Protein AF-A0A497B916-F1 (afdb_monomer)

Secondary structure (DSSP, 8-state):
-PPP--PPSS--PPP---THIIIIIHHH---HHHHHHHHHHHHHHHH--SS-----HHHHHH-HHHHHHH-SSHHHHHHHHHHHHHHTTSS--

Structure (mmCIF, N/CA/C/O backbone):
data_AF-A0A497B916-F1
#
_entry.id   AF-A0A497B916-F1
#
loop_
_atom_site.group_PDB
_atom_site.id
_atom_site.type_symbol
_atom_site.label_atom_id
_atom_site.label_alt_id
_atom_site.label_comp_id
_atom_site.label_asym_id
_atom_site.label_entity_id
_atom_site.label_seq_id
_atom_site.pdbx_PDB_ins_code
_atom_site.Cartn_x
_atom_site.Cartn_y
_atom_site.Cartn_z
_atom_site.occupancy
_atom_site.B_iso_or_equiv
_atom_site.auth_seq_id
_atom_site.auth_comp_id
_atom_site.auth_asym_id
_atom_site.auth_atom_id
_atom_site.pdbx_PDB_model_num
ATOM 1 N N . MET A 1 1 ? 14.671 4.096 -17.357 1.00 64.75 1 MET A N 1
ATOM 2 C CA . MET A 1 1 ? 14.427 4.775 -16.068 1.00 64.75 1 MET A CA 1
ATOM 3 C C . MET A 1 1 ? 13.431 5.892 -16.328 1.00 64.75 1 MET A C 1
ATOM 5 O O . MET A 1 1 ? 13.704 6.704 -17.199 1.00 64.75 1 MET A O 1
ATOM 9 N N . GLN A 1 2 ? 12.260 5.874 -15.688 1.00 80.81 2 GLN A N 1
ATOM 10 C CA . GLN A 1 2 ? 11.318 6.997 -15.754 1.00 80.81 2 GLN A CA 1
ATOM 11 C C . GLN A 1 2 ? 11.732 8.007 -14.686 1.00 80.81 2 GLN A C 1
ATOM 13 O O . GLN A 1 2 ? 11.900 7.631 -13.528 1.00 80.81 2 GLN A O 1
ATOM 18 N N . ILE A 1 3 ? 11.967 9.255 -15.082 1.00 90.50 3 ILE A N 1
ATOM 19 C CA . ILE A 1 3 ? 12.366 10.315 -14.154 1.00 90.50 3 ILE A CA 1
ATOM 20 C C . ILE A 1 3 ? 11.086 10.930 -13.592 1.00 90.50 3 ILE A C 1
ATOM 22 O O . ILE A 1 3 ? 10.246 11.411 -14.349 1.00 90.50 3 ILE A O 1
ATOM 26 N N . PHE A 1 4 ? 10.931 10.911 -12.270 1.00 92.38 4 PHE A N 1
ATOM 27 C CA . PHE A 1 4 ? 9.841 11.622 -11.612 1.00 92.38 4 PHE A CA 1
ATOM 28 C C . PHE A 1 4 ? 10.096 13.131 -11.706 1.00 92.38 4 PHE A C 1
ATOM 30 O O . PHE A 1 4 ? 11.077 13.630 -11.161 1.00 92.38 4 PHE A O 1
ATOM 37 N N . SER A 1 5 ? 9.221 13.857 -12.404 1.00 92.38 5 SER A N 1
ATOM 38 C CA . SER A 1 5 ? 9.365 15.295 -12.677 1.00 92.38 5 SER A CA 1
ATOM 39 C C . SER A 1 5 ? 8.947 16.204 -11.513 1.00 92.38 5 SER A C 1
ATOM 41 O O . SER A 1 5 ? 8.885 17.419 -11.681 1.00 92.38 5 SER A O 1
ATOM 43 N N . GLY A 1 6 ? 8.638 15.632 -10.346 1.00 91.81 6 GLY A N 1
ATOM 44 C CA . GLY A 1 6 ? 8.076 16.355 -9.208 1.00 91.81 6 GLY A CA 1
ATOM 45 C C . GLY A 1 6 ? 6.547 16.419 -9.227 1.00 91.81 6 GLY A C 1
ATOM 46 O O . GLY A 1 6 ? 5.881 15.854 -10.097 1.00 91.81 6 GLY A O 1
ATOM 47 N N . PHE A 1 7 ? 5.990 17.100 -8.227 1.00 92.00 7 PHE A N 1
ATOM 48 C CA . PHE A 1 7 ? 4.548 17.298 -8.078 1.00 92.00 7 PHE A CA 1
ATOM 49 C C . PHE A 1 7 ? 4.094 18.571 -8.809 1.00 92.00 7 PHE A C 1
ATOM 51 O O . PHE A 1 7 ? 4.844 19.550 -8.836 1.00 92.00 7 PHE A O 1
ATOM 58 N N . PRO A 1 8 ? 2.882 18.589 -9.396 1.00 90.56 8 PRO A N 1
ATOM 59 C CA . PRO A 1 8 ? 2.365 19.784 -10.054 1.00 90.56 8 PRO A CA 1
ATOM 60 C C . PRO A 1 8 ? 2.169 20.930 -9.042 1.00 90.56 8 PRO A C 1
ATOM 62 O O . PRO A 1 8 ? 1.850 20.669 -7.878 1.00 90.56 8 PRO A O 1
ATOM 65 N N . PRO A 1 9 ? 2.343 22.199 -9.459 1.00 90.25 9 PRO A N 1
ATOM 66 C CA . PRO A 1 9 ? 2.102 23.345 -8.590 1.00 90.25 9 PRO A CA 1
ATOM 67 C C . PRO A 1 9 ? 0.608 23.490 -8.260 1.00 90.25 9 PRO A C 1
ATOM 69 O O . PRO A 1 9 ? -0.256 23.143 -9.065 1.00 90.25 9 PRO A O 1
ATOM 72 N N . GLY A 1 10 ? 0.303 24.066 -7.095 1.00 90.25 10 GLY A N 1
ATOM 73 C CA . GLY A 1 10 ? -1.070 24.309 -6.643 1.00 90.25 10 GLY A CA 1
ATOM 74 C C . GLY A 1 10 ? -1.623 23.209 -5.733 1.00 90.25 10 GLY A C 1
ATOM 75 O O . GLY A 1 10 ? -0.875 22.496 -5.067 1.00 90.25 10 GLY A O 1
ATOM 76 N N . GLN A 1 11 ? -2.952 23.115 -5.648 1.00 84.62 11 GLN A N 1
ATOM 77 C CA . GLN A 1 11 ? -3.614 22.171 -4.750 1.00 84.62 11 GLN A CA 1
ATOM 78 C C . GLN A 1 11 ? -3.663 20.771 -5.373 1.00 84.62 11 GLN A C 1
ATOM 80 O O . GLN A 1 11 ? -4.331 20.551 -6.381 1.00 84.62 11 GLN A O 1
ATOM 85 N N . VAL A 1 12 ? -2.982 19.817 -4.738 1.00 87.75 12 VAL A N 1
ATOM 86 C CA . VAL A 1 12 ? -3.016 18.391 -5.087 1.00 87.75 12 VAL A CA 1
ATOM 87 C C . VAL A 1 12 ? -3.850 17.609 -4.081 1.00 87.75 12 VAL A C 1
ATOM 89 O O . VAL A 1 12 ? -3.864 17.915 -2.889 1.00 87.75 12 VAL A O 1
ATOM 92 N N . SER A 1 13 ? -4.559 16.585 -4.555 1.00 86.44 13 SER A N 1
ATOM 93 C CA . SER A 1 13 ? -5.263 15.662 -3.667 1.00 86.44 13 SER A CA 1
ATOM 94 C C . SER A 1 13 ? -4.257 14.810 -2.898 1.00 86.44 13 SER A C 1
ATOM 96 O O . SER A 1 13 ? -3.497 14.051 -3.495 1.00 86.44 13 SER A O 1
ATOM 98 N N . SER A 1 14 ? -4.281 14.913 -1.572 1.00 86.81 14 SER A N 1
ATOM 99 C CA . SER A 1 14 ? -3.436 14.102 -0.697 1.00 86.81 14 SER A CA 1
ATOM 100 C C . SER A 1 14 ? -4.135 12.804 -0.308 1.00 86.81 14 SER A C 1
ATOM 102 O O . SER A 1 14 ? -5.315 12.801 0.049 1.00 86.81 14 SER A O 1
ATOM 104 N N . ALA A 1 15 ? -3.394 11.698 -0.324 1.00 88.00 15 ALA A N 1
ATOM 105 C CA . ALA A 1 15 ? -3.831 10.466 0.315 1.00 88.00 15 ALA A CA 1
ATOM 106 C C . ALA A 1 15 ? -3.646 10.602 1.834 1.00 88.00 15 ALA A C 1
ATOM 108 O O . ALA A 1 15 ? -2.548 10.906 2.297 1.00 88.00 15 ALA A O 1
ATOM 109 N N . SER A 1 16 ? -4.706 10.379 2.613 1.00 86.06 16 SER A N 1
ATOM 110 C CA . SER A 1 16 ? -4.580 10.254 4.066 1.00 86.06 16 SER A CA 1
ATOM 111 C C . SER A 1 16 ? -4.168 8.822 4.391 1.00 86.06 16 SER A C 1
ATOM 113 O O . SER A 1 16 ? -4.901 7.882 4.084 1.00 86.06 16 SER A O 1
ATOM 115 N N . ILE A 1 17 ? -2.974 8.662 4.959 1.00 90.44 17 ILE A N 1
ATOM 116 C CA . ILE A 1 17 ? -2.388 7.366 5.308 1.00 90.44 17 ILE A CA 1
ATOM 117 C C . ILE A 1 17 ? -2.133 7.363 6.822 1.00 90.44 17 ILE A C 1
ATOM 119 O O . ILE A 1 17 ? -1.520 8.311 7.315 1.00 90.44 17 ILE A O 1
ATOM 123 N N . PRO A 1 18 ? -2.598 6.343 7.568 1.00 90.69 18 PRO A N 1
ATOM 124 C CA . PRO A 1 18 ? -2.323 6.231 8.998 1.00 90.69 18 PRO A CA 1
ATOM 125 C C . PRO A 1 18 ? -0.824 6.102 9.297 1.00 90.69 18 PRO A C 1
ATOM 127 O O . PRO A 1 18 ? -0.110 5.400 8.587 1.00 90.69 18 PRO A O 1
ATOM 130 N N . GLU A 1 19 ? -0.364 6.709 10.390 1.00 95.25 19 GLU A N 1
ATOM 131 C CA . GLU A 1 19 ? 1.033 6.627 10.844 1.00 95.25 19 GLU A CA 1
ATOM 132 C C . GLU A 1 19 ? 1.562 5.185 11.020 1.00 95.25 19 GLU A C 1
ATOM 134 O O . GLU A 1 19 ? 2.670 4.928 10.540 1.00 95.25 19 GLU A O 1
ATOM 139 N N . PRO A 1 20 ? 0.780 4.210 11.547 1.00 95.38 20 PRO A N 1
ATOM 140 C CA . PRO A 1 20 ? 1.205 2.806 11.646 1.00 95.38 20 PRO A CA 1
ATOM 141 C C . PRO A 1 20 ? 1.649 2.169 10.328 1.00 95.38 20 PRO A C 1
ATOM 143 O O . PRO A 1 20 ? 2.430 1.218 10.320 1.00 95.38 20 PRO A O 1
ATOM 146 N N . VAL A 1 21 ? 1.200 2.703 9.187 1.00 95.31 21 VAL A N 1
ATOM 147 C CA . VAL A 1 21 ? 1.674 2.234 7.882 1.00 95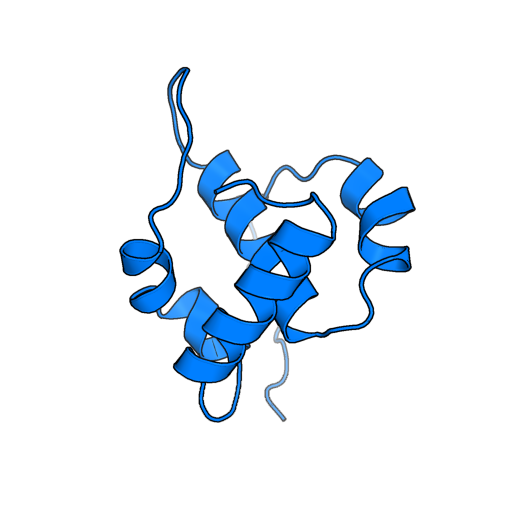.31 21 VAL A CA 1
ATOM 148 C C . VAL A 1 21 ? 3.183 2.426 7.760 1.00 95.31 21 VAL A C 1
ATOM 150 O O . VAL A 1 21 ? 3.865 1.553 7.241 1.00 95.31 21 VAL A O 1
ATOM 153 N N . PHE A 1 22 ? 3.722 3.531 8.266 1.00 95.88 22 PHE A N 1
ATOM 154 C CA . PHE A 1 22 ? 5.147 3.836 8.175 1.00 95.88 22 PHE A CA 1
ATOM 155 C C . PHE A 1 22 ? 5.957 3.249 9.331 1.00 95.88 22 PHE A C 1
ATOM 157 O O . PHE A 1 22 ? 7.103 2.861 9.120 1.00 95.88 22 PHE A O 1
ATOM 164 N N . THR A 1 23 ? 5.389 3.189 10.537 1.00 97.50 23 THR A N 1
ATOM 165 C CA . THR A 1 23 ? 6.115 2.753 11.740 1.00 97.50 23 THR A CA 1
ATOM 166 C C . THR A 1 23 ? 6.090 1.242 11.955 1.00 97.50 23 THR A C 1
ATOM 168 O O . THR A 1 23 ? 7.029 0.710 12.539 1.00 97.50 23 THR A O 1
ATOM 171 N N . GLU A 1 24 ? 5.055 0.546 11.478 1.00 96.31 24 GLU A N 1
ATOM 172 C CA . GLU A 1 24 ? 4.874 -0.895 11.697 1.00 96.31 24 GLU A CA 1
ATOM 173 C C . GLU A 1 24 ? 4.853 -1.667 10.377 1.00 96.31 24 GLU A C 1
ATOM 175 O O . GLU A 1 24 ? 5.614 -2.617 10.188 1.00 96.31 24 GLU A O 1
ATOM 180 N N . LEU A 1 25 ? 4.013 -1.237 9.433 1.00 96.69 25 LEU A N 1
ATOM 181 C CA . LEU A 1 25 ? 3.726 -2.035 8.247 1.00 96.69 25 LEU A CA 1
ATOM 182 C C . LEU A 1 25 ? 4.853 -2.000 7.206 1.00 96.69 25 LEU A C 1
ATOM 184 O O . LEU A 1 25 ? 5.288 -3.052 6.747 1.00 96.69 25 LEU A O 1
ATOM 188 N N . VAL A 1 26 ? 5.352 -0.815 6.845 1.00 97.31 26 VAL A N 1
ATOM 189 C CA . VAL A 1 26 ? 6.466 -0.659 5.893 1.00 97.31 26 VAL A CA 1
ATOM 190 C C . VAL A 1 26 ? 7.721 -1.420 6.348 1.00 97.31 26 VAL A C 1
ATOM 192 O O . VAL A 1 26 ? 8.286 -2.119 5.512 1.00 97.31 26 VAL A O 1
ATOM 195 N N . PRO A 1 27 ? 8.146 -1.371 7.628 1.00 97.62 27 PRO A N 1
ATOM 196 C CA . PRO A 1 27 ? 9.260 -2.188 8.114 1.00 97.62 27 PRO A CA 1
ATOM 197 C C . PRO A 1 27 ? 9.029 -3.701 8.022 1.00 97.62 27 PRO A C 1
ATOM 199 O O . PRO A 1 27 ? 9.991 -4.455 7.897 1.00 97.62 27 PRO A O 1
ATOM 202 N N . ALA A 1 28 ? 7.776 -4.152 8.112 1.00 97.56 28 ALA A N 1
ATOM 203 C CA . ALA A 1 28 ? 7.438 -5.570 8.047 1.00 97.56 28 ALA A CA 1
ATOM 204 C C . ALA A 1 28 ? 7.343 -6.102 6.607 1.00 97.56 28 ALA A C 1
ATOM 206 O O . ALA A 1 28 ? 7.571 -7.294 6.391 1.00 97.56 28 ALA A O 1
ATOM 207 N N . ILE A 1 29 ? 6.976 -5.258 5.637 1.00 98.19 29 ILE A N 1
ATOM 208 C CA . ILE A 1 29 ? 6.827 -5.649 4.230 1.00 98.19 29 ILE A CA 1
ATOM 209 C C . ILE A 1 29 ? 8.203 -5.795 3.566 1.00 98.19 29 ILE A C 1
ATOM 211 O O . ILE A 1 29 ? 8.969 -4.842 3.459 1.00 98.19 29 ILE A O 1
ATOM 215 N N . ASP A 1 30 ? 8.475 -6.987 3.042 1.00 96.75 30 ASP A N 1
ATOM 216 C CA . ASP A 1 30 ? 9.712 -7.367 2.351 1.00 96.75 30 ASP A CA 1
ATOM 217 C C . ASP A 1 30 ? 9.536 -7.541 0.828 1.00 96.75 30 ASP A C 1
ATOM 219 O O . ASP A 1 30 ? 10.512 -7.731 0.099 1.00 96.75 30 ASP A O 1
ATOM 223 N N . ASP A 1 31 ? 8.303 -7.430 0.324 1.00 97.19 31 ASP A N 1
ATOM 224 C CA . ASP A 1 31 ? 7.956 -7.562 -1.092 1.00 97.19 31 ASP A CA 1
ATOM 225 C C . ASP A 1 31 ? 7.469 -6.224 -1.684 1.00 97.19 31 ASP A C 1
ATOM 227 O O . ASP A 1 31 ? 6.551 -5.566 -1.189 1.00 97.19 31 ASP A O 1
ATOM 231 N N . LEU A 1 32 ? 8.080 -5.805 -2.796 1.00 97.25 32 LEU A N 1
ATOM 232 C CA . LEU A 1 32 ? 7.762 -4.522 -3.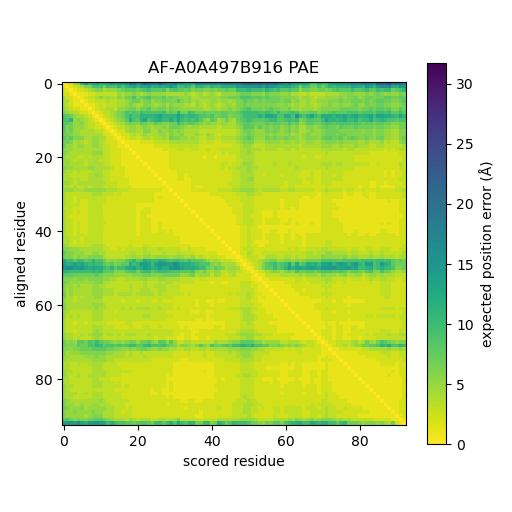429 1.00 97.25 32 LEU A CA 1
ATOM 233 C C . LEU A 1 32 ? 6.347 -4.483 -4.032 1.00 97.25 32 LEU A C 1
ATOM 235 O O . LEU A 1 32 ? 5.728 -3.417 -4.068 1.00 97.25 32 LEU A O 1
ATOM 239 N N . ALA A 1 33 ? 5.840 -5.607 -4.543 1.00 97.56 33 ALA A N 1
ATOM 240 C CA . ALA A 1 33 ? 4.492 -5.676 -5.097 1.00 97.56 33 ALA A CA 1
ATOM 241 C C . ALA A 1 33 ? 3.449 -5.592 -3.973 1.00 97.56 33 ALA A C 1
ATOM 243 O O . ALA A 1 33 ? 2.459 -4.874 -4.122 1.00 97.56 33 ALA A O 1
ATOM 244 N N . GLU A 1 34 ? 3.710 -6.237 -2.833 1.00 97.94 34 GLU A N 1
ATOM 245 C CA . GLU A 1 34 ? 2.911 -6.106 -1.610 1.00 97.94 34 GLU A CA 1
ATOM 246 C C . GLU A 1 34 ? 2.845 -4.651 -1.121 1.00 97.94 34 GLU A C 1
ATOM 248 O O . GLU A 1 34 ? 1.751 -4.140 -0.861 1.00 97.94 34 GLU A O 1
ATOM 253 N N . LEU A 1 35 ? 3.982 -3.949 -1.060 1.00 97.75 35 LEU A N 1
ATOM 254 C CA . LEU A 1 35 ? 4.015 -2.547 -0.631 1.00 97.75 35 LEU A CA 1
ATOM 255 C C . LEU A 1 35 ? 3.186 -1.648 -1.560 1.00 97.75 35 LEU A C 1
ATOM 257 O O . LEU A 1 35 ? 2.369 -0.846 -1.103 1.00 97.75 35 LEU A O 1
ATOM 261 N N . LYS A 1 36 ? 3.365 -1.798 -2.878 1.00 97.62 36 LYS A N 1
ATOM 262 C CA . LYS A 1 36 ? 2.620 -1.023 -3.883 1.00 97.62 36 LYS A CA 1
ATOM 263 C C . LYS A 1 36 ? 1.121 -1.294 -3.811 1.00 97.62 36 LYS A C 1
ATOM 265 O O . LYS A 1 36 ? 0.335 -0.348 -3.832 1.00 97.62 36 LYS A O 1
ATOM 270 N N . LEU A 1 37 ? 0.730 -2.565 -3.688 1.00 97.81 37 LEU A N 1
ATOM 271 C CA . LEU A 1 37 ? -0.665 -2.961 -3.513 1.00 97.81 37 LEU A CA 1
ATOM 272 C C . LEU A 1 37 ? -1.265 -2.328 -2.254 1.00 97.81 37 LEU A C 1
ATOM 274 O O . LEU A 1 37 ? -2.347 -1.750 -2.322 1.00 97.81 37 LEU A O 1
ATOM 278 N N . THR A 1 38 ? -0.559 -2.404 -1.128 1.00 96.88 38 THR A N 1
ATOM 279 C CA . THR A 1 38 ? -1.009 -1.871 0.163 1.00 96.88 38 THR A CA 1
ATOM 280 C C . THR A 1 38 ? -1.293 -0.373 0.085 1.00 96.88 38 THR A C 1
ATOM 282 O O . THR A 1 38 ? -2.393 0.070 0.422 1.00 96.88 38 THR A O 1
ATOM 285 N N . LEU A 1 39 ? -0.340 0.416 -0.424 1.00 96.69 39 LEU A N 1
ATOM 286 C CA . LEU A 1 39 ? -0.512 1.864 -0.581 1.00 96.69 39 LEU A CA 1
ATOM 287 C C . LEU A 1 39 ? -1.671 2.198 -1.526 1.00 96.69 39 LEU A C 1
ATOM 289 O O . LEU A 1 39 ? -2.470 3.093 -1.240 1.00 96.69 39 LEU A O 1
ATOM 293 N N . HIS A 1 40 ? -1.799 1.451 -2.625 1.00 96.81 40 HIS A N 1
ATOM 294 C CA . HIS A 1 40 ? -2.889 1.628 -3.579 1.00 96.81 40 HIS A CA 1
ATOM 295 C C . HIS A 1 40 ? -4.254 1.346 -2.948 1.00 96.81 40 HIS A C 1
ATOM 297 O O . HIS A 1 40 ? -5.183 2.135 -3.112 1.00 96.81 40 HIS A O 1
ATOM 303 N N . VAL A 1 41 ? -4.383 0.256 -2.189 1.00 95.75 41 VAL A N 1
ATOM 304 C CA . VAL A 1 41 ? -5.630 -0.103 -1.500 1.00 95.75 41 VAL A CA 1
ATOM 305 C C . VAL A 1 41 ? -6.004 0.959 -0.469 1.00 95.75 41 VAL A C 1
ATOM 307 O O . VAL A 1 41 ? -7.146 1.416 -0.476 1.00 95.75 41 VAL A O 1
ATOM 310 N N . LEU A 1 42 ? -5.061 1.420 0.356 1.00 94.62 42 LEU A N 1
ATOM 311 C CA . LEU A 1 42 ? -5.310 2.488 1.332 1.00 94.62 42 LEU A CA 1
ATOM 312 C C . LEU A 1 42 ? -5.784 3.780 0.655 1.00 94.62 42 LEU A C 1
ATOM 314 O O . LEU A 1 42 ? -6.782 4.372 1.072 1.00 94.62 42 LEU A O 1
ATOM 318 N N . TRP A 1 43 ? -5.133 4.180 -0.439 1.00 94.81 43 TRP A N 1
ATOM 319 C CA . TRP A 1 43 ? -5.544 5.337 -1.232 1.00 94.81 43 TRP A CA 1
ATOM 320 C C . TRP A 1 43 ? -6.949 5.170 -1.831 1.00 94.81 43 TRP A C 1
ATOM 322 O O . TRP A 1 43 ? -7.771 6.089 -1.774 1.00 94.81 43 TRP A O 1
ATOM 332 N N . ARG A 1 44 ? -7.271 3.995 -2.383 1.00 94.81 44 ARG A N 1
ATOM 333 C CA . ARG A 1 44 ? -8.596 3.705 -2.954 1.00 94.81 44 ARG A CA 1
ATOM 334 C C . ARG A 1 44 ? -9.687 3.687 -1.884 1.00 94.81 44 ARG A C 1
ATOM 336 O O . ARG A 1 44 ? -10.753 4.253 -2.114 1.00 94.81 44 ARG A O 1
ATOM 343 N N . LEU A 1 45 ? -9.430 3.092 -0.720 1.00 92.75 45 LEU A N 1
ATOM 344 C CA . LEU A 1 45 ? -10.370 3.070 0.405 1.00 92.75 45 LEU A CA 1
ATOM 345 C C . LEU A 1 45 ? -10.572 4.465 1.008 1.00 92.75 45 LEU A C 1
ATOM 347 O O . LEU A 1 45 ? -11.694 4.808 1.374 1.00 92.75 45 LEU A O 1
ATOM 351 N N . GLY A 1 46 ? -9.523 5.290 1.066 1.00 90.75 46 GLY A N 1
ATOM 352 C CA . GLY A 1 46 ? -9.606 6.678 1.528 1.00 90.75 46 GLY A CA 1
ATOM 353 C C . GLY A 1 46 ? -10.499 7.567 0.655 1.00 90.75 46 GLY A C 1
ATOM 354 O O . GLY A 1 46 ? -11.098 8.516 1.154 1.00 90.75 46 GLY A O 1
ATOM 355 N N . GLN A 1 47 ? -10.642 7.236 -0.631 1.00 90.12 47 GLN A N 1
ATOM 356 C CA . GLN A 1 47 ? -11.526 7.945 -1.562 1.00 90.12 47 GLN A CA 1
ATOM 357 C C . GLN A 1 47 ? -12.987 7.473 -1.508 1.00 90.12 47 GLN A C 1
ATOM 359 O O . GLN A 1 47 ? -13.877 8.168 -2.004 1.00 90.12 47 GLN A O 1
ATOM 364 N N . GLN A 1 48 ? -13.261 6.303 -0.924 1.00 90.94 48 GLN A N 1
ATOM 365 C CA . GLN A 1 48 ? -14.627 5.804 -0.794 1.00 90.94 48 GLN A CA 1
ATOM 366 C C . GLN A 1 48 ? -15.386 6.549 0.307 1.00 90.94 48 GLN A C 1
ATOM 368 O O . GLN A 1 48 ? -14.872 6.829 1.391 1.00 90.94 48 GLN A O 1
ATOM 373 N N . ARG A 1 49 ? -16.662 6.833 0.036 1.00 84.69 49 ARG A N 1
ATOM 374 C CA . ARG A 1 49 ? -17.598 7.422 0.999 1.00 84.69 49 ARG A CA 1
ATOM 375 C C . ARG A 1 49 ? -18.526 6.341 1.548 1.00 84.69 49 ARG A C 1
ATOM 377 O O . ARG A 1 49 ? -18.854 5.392 0.848 1.00 84.69 49 ARG A O 1
ATOM 384 N N . GLY A 1 50 ? -18.993 6.526 2.780 1.00 83.31 50 GLY A N 1
ATOM 385 C CA . GLY A 1 50 ? -19.929 5.610 3.439 1.00 83.31 50 GLY A CA 1
ATOM 386 C C . GLY A 1 50 ? -19.29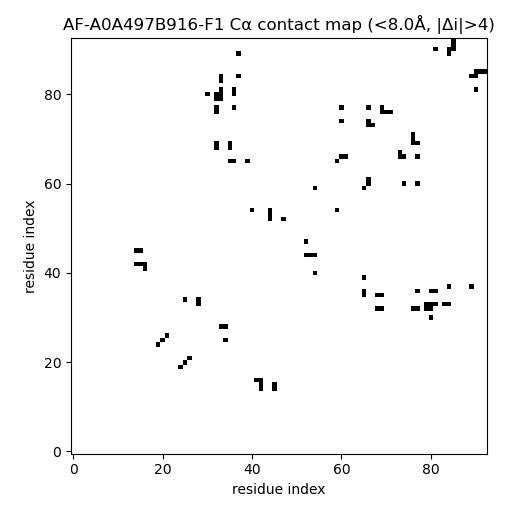4 4.747 4.531 1.00 83.31 50 GLY A C 1
ATOM 387 O O . GLY A 1 50 ? -18.091 4.828 4.797 1.00 83.31 50 GLY A O 1
ATOM 388 N N . LYS A 1 51 ? -20.152 3.964 5.201 1.00 77.56 51 LYS A N 1
ATOM 389 C CA . LYS A 1 51 ? -19.799 3.128 6.363 1.00 77.56 51 LYS A CA 1
ATOM 390 C C . LYS A 1 51 ? -19.075 1.836 5.983 1.00 77.56 51 LYS A C 1
ATOM 392 O O . LYS A 1 51 ? -18.275 1.349 6.768 1.00 77.56 51 LYS A O 1
ATOM 397 N N . VAL A 1 52 ? -19.357 1.295 4.800 1.00 83.62 52 VAL A N 1
ATOM 398 C CA . VAL A 1 52 ? -18.740 0.063 4.299 1.00 83.62 52 VAL A CA 1
ATOM 399 C C . VAL A 1 52 ? -17.807 0.440 3.159 1.00 83.62 52 VAL A C 1
ATOM 401 O O . VAL A 1 52 ? -18.245 1.064 2.195 1.00 83.62 52 VAL A O 1
ATOM 404 N N . ARG A 1 53 ? -16.526 0.091 3.287 1.00 88.56 53 ARG A N 1
ATOM 405 C CA . ARG A 1 53 ? -15.495 0.366 2.284 1.00 88.56 53 ARG A CA 1
ATOM 406 C C . ARG A 1 53 ? -14.791 -0.936 1.951 1.00 88.56 53 ARG A C 1
ATOM 408 O O . ARG A 1 53 ? -14.286 -1.598 2.851 1.00 88.56 53 ARG A O 1
ATOM 415 N N . TYR A 1 54 ? -14.799 -1.311 0.682 1.00 92.50 54 TYR A N 1
ATOM 416 C CA . TYR A 1 54 ? -14.198 -2.553 0.210 1.00 92.50 54 TYR A CA 1
ATOM 417 C C . TYR A 1 54 ? -13.750 -2.407 -1.241 1.00 92.50 54 TYR A C 1
ATOM 419 O O . TYR A 1 54 ? -14.211 -1.529 -1.973 1.00 92.50 54 TYR A O 1
ATOM 427 N N . LEU A 1 55 ? -12.843 -3.280 -1.664 1.00 94.06 55 LEU A N 1
ATOM 428 C CA . LEU A 1 55 ? -12.406 -3.395 -3.050 1.00 94.06 55 LEU A CA 1
ATOM 429 C C . LEU A 1 55 ? -12.570 -4.841 -3.478 1.00 94.06 55 LEU A C 1
ATOM 431 O O . LEU A 1 55 ? -12.198 -5.752 -2.740 1.00 94.06 55 LEU A O 1
ATOM 435 N N . ARG A 1 56 ? -13.116 -5.070 -4.672 1.00 94.44 56 ARG A N 1
ATOM 436 C CA . ARG A 1 56 ? -13.185 -6.425 -5.214 1.00 94.44 56 ARG A CA 1
ATOM 437 C C . ARG A 1 56 ? -11.866 -6.746 -5.894 1.00 94.44 56 ARG A C 1
ATOM 439 O O . ARG A 1 56 ? -11.260 -5.892 -6.540 1.00 94.44 56 ARG A O 1
ATOM 446 N N . ARG A 1 57 ? -11.474 -8.018 -5.851 1.00 93.44 57 ARG A N 1
ATOM 447 C CA . ARG A 1 57 ? -10.312 -8.514 -6.605 1.00 93.44 57 ARG A CA 1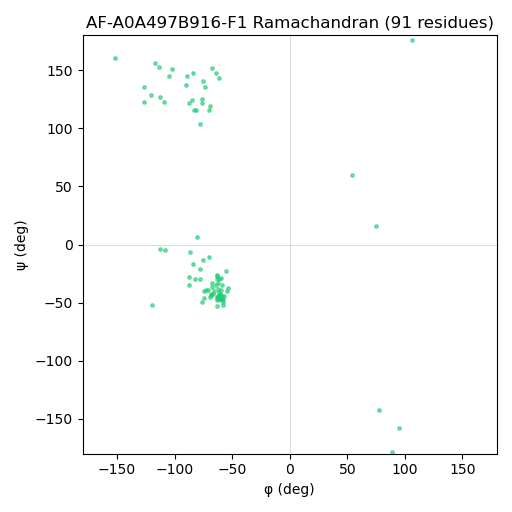
ATOM 448 C C . ARG A 1 57 ? -10.396 -8.169 -8.096 1.00 93.44 57 ARG A C 1
ATOM 450 O O . ARG A 1 57 ? -9.388 -7.803 -8.683 1.00 93.44 57 ARG A O 1
ATOM 457 N N . ALA A 1 58 ? -11.594 -8.217 -8.683 1.00 94.75 58 ALA A N 1
ATOM 458 C CA . ALA A 1 58 ?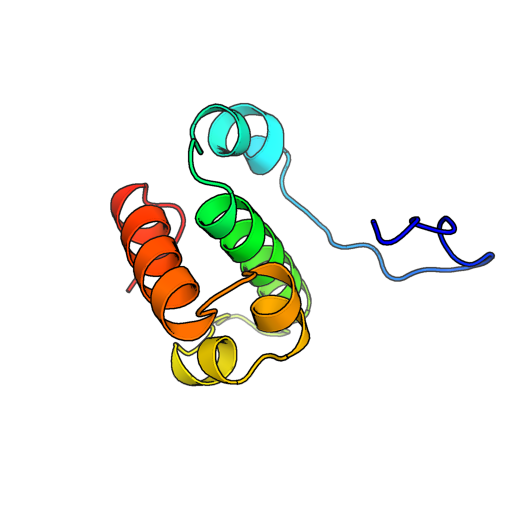 -11.830 -7.821 -10.074 1.00 94.75 58 ALA A CA 1
ATOM 459 C C . ALA A 1 58 ? -11.562 -6.325 -10.337 1.00 94.75 58 ALA A C 1
ATOM 461 O O . ALA A 1 58 ? -11.050 -5.972 -11.399 1.00 94.75 58 ALA A O 1
ATOM 462 N N . ASP A 1 59 ? -11.857 -5.450 -9.368 1.00 95.12 59 ASP A N 1
ATOM 463 C CA . ASP A 1 59 ? -11.570 -4.017 -9.487 1.00 95.12 59 ASP A CA 1
ATOM 464 C C . ASP A 1 59 ? -10.049 -3.784 -9.474 1.00 95.12 59 ASP A C 1
ATOM 466 O O . ASP A 1 59 ? -9.529 -3.057 -10.312 1.00 95.12 59 ASP A O 1
ATOM 470 N N . LEU A 1 60 ? -9.316 -4.466 -8.585 1.00 96.44 60 LEU A N 1
ATOM 471 C CA . LEU A 1 60 ? -7.847 -4.404 -8.541 1.00 96.44 60 LEU A CA 1
ATOM 472 C C . LEU A 1 60 ? -7.200 -5.000 -9.799 1.00 96.44 60 LEU A C 1
ATOM 474 O O . LEU A 1 60 ? -6.243 -4.440 -10.326 1.00 96.44 60 LEU A O 1
ATOM 478 N N . ALA A 1 61 ? -7.742 -6.106 -10.312 1.00 95.88 61 ALA A N 1
ATOM 479 C CA . ALA A 1 61 ? -7.240 -6.778 -11.509 1.00 95.88 61 ALA A CA 1
ATOM 480 C C . ALA A 1 61 ? -7.487 -5.999 -12.812 1.00 95.88 61 ALA A C 1
ATOM 482 O O . ALA A 1 61 ? -6.941 -6.371 -13.847 1.00 95.88 61 ALA A O 1
ATOM 483 N N . SER A 1 62 ? -8.299 -4.941 -12.775 1.00 95.88 62 SER A N 1
ATOM 484 C CA . SER A 1 62 ? -8.569 -4.063 -13.919 1.00 95.88 62 SER A CA 1
ATOM 485 C C . SER A 1 62 ? -8.016 -2.642 -13.737 1.00 95.88 62 SER A C 1
ATOM 487 O O . SER A 1 62 ? -8.076 -1.834 -14.668 1.00 95.88 62 SER A O 1
ATOM 489 N N . ASP A 1 63 ? -7.433 -2.335 -12.573 1.00 97.12 63 ASP A N 1
ATOM 490 C CA . ASP A 1 63 ? -6.915 -1.012 -12.232 1.00 97.12 63 ASP A CA 1
ATOM 491 C C . ASP A 1 63 ? -5.561 -0.746 -12.903 1.00 97.12 63 ASP A C 1
ATOM 493 O O . ASP A 1 63 ? -4.514 -1.226 -12.472 1.00 97.12 63 ASP A O 1
ATOM 497 N N . GLN A 1 64 ? -5.574 0.066 -13.960 1.00 95.75 64 GLN A N 1
ATOM 498 C CA . GLN A 1 64 ? -4.375 0.373 -14.742 1.00 95.75 64 GLN A CA 1
ATOM 499 C C . GLN A 1 64 ? -3.290 1.102 -13.938 1.00 95.75 64 GLN A C 1
ATOM 501 O O . GLN A 1 64 ? -2.108 0.916 -14.222 1.00 95.75 64 GLN A O 1
ATOM 506 N N . VAL A 1 65 ? -3.661 1.902 -12.930 1.00 95.06 65 VAL A N 1
ATOM 507 C CA . VAL A 1 65 ? -2.692 2.621 -12.087 1.00 95.06 65 VAL A CA 1
ATOM 508 C C . VAL A 1 65 ? -1.927 1.627 -11.219 1.00 95.06 65 VAL A C 1
ATOM 510 O O . VAL A 1 65 ? -0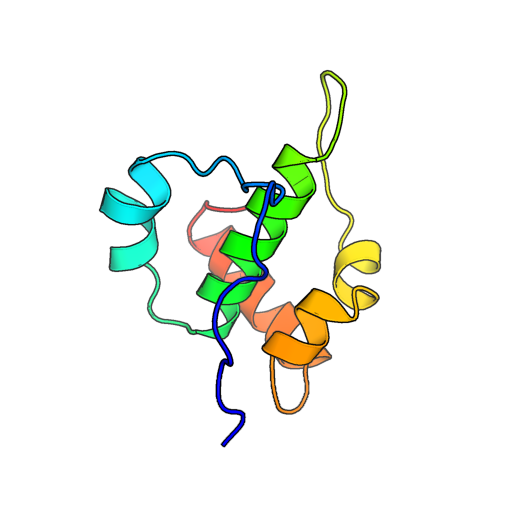.699 1.681 -11.161 1.00 95.06 65 VAL A O 1
ATOM 513 N N . LEU A 1 66 ? -2.637 0.673 -10.610 1.00 97.19 66 LEU A N 1
ATOM 514 C CA . LEU A 1 66 ? -2.011 -0.406 -9.849 1.00 97.19 66 LEU A CA 1
ATOM 515 C C . LEU A 1 66 ? -1.147 -1.289 -10.752 1.00 97.19 66 LEU A C 1
ATOM 517 O O . LEU A 1 66 ? 0.031 -1.502 -10.465 1.00 97.19 66 LEU A O 1
ATOM 521 N N . LEU A 1 67 ? -1.717 -1.785 -11.853 1.00 96.81 67 LEU A N 1
ATOM 522 C CA . LEU A 1 67 ? -1.052 -2.749 -12.733 1.00 96.81 67 LEU A CA 1
ATOM 523 C C . LEU A 1 67 ? 0.224 -2.177 -13.362 1.00 96.81 67 LEU A C 1
ATOM 525 O O . LEU A 1 67 ? 1.226 -2.888 -13.435 1.00 96.81 67 LEU A O 1
ATOM 529 N N . ALA A 1 68 ? 0.236 -0.893 -13.738 1.00 94.62 68 ALA A N 1
ATOM 530 C CA . ALA A 1 68 ? 1.440 -0.218 -14.228 1.00 94.62 68 ALA A CA 1
ATOM 531 C C . ALA A 1 68 ? 2.580 -0.219 -13.191 1.00 94.62 68 ALA A C 1
ATOM 533 O O . ALA A 1 68 ? 3.757 -0.236 -13.554 1.00 94.62 68 ALA A O 1
ATOM 534 N N . GLY A 1 69 ? 2.245 -0.237 -11.898 1.00 93.44 69 GLY A N 1
ATOM 535 C CA . GLY A 1 69 ? 3.205 -0.313 -10.803 1.00 93.44 69 GLY A CA 1
ATOM 536 C C . GLY A 1 69 ? 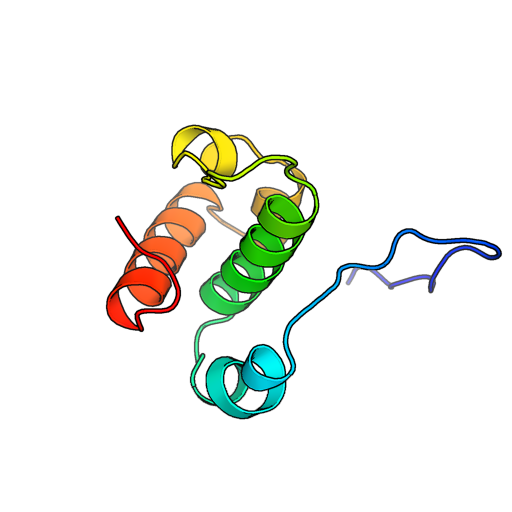3.768 -1.714 -10.548 1.00 93.44 69 GLY A C 1
ATOM 537 O O . GLY A 1 69 ? 4.847 -1.820 -9.961 1.00 93.44 69 GLY A O 1
ATOM 538 N N . LEU A 1 70 ? 3.093 -2.782 -10.980 1.00 95.88 70 LEU A N 1
ATOM 539 C CA . LEU A 1 70 ? 3.453 -4.168 -10.643 1.00 95.88 70 LEU A CA 1
ATOM 540 C C . LEU A 1 70 ? 4.487 -4.809 -11.585 1.00 95.88 70 LEU A C 1
ATOM 542 O O . LEU A 1 70 ? 5.008 -5.877 -11.277 1.00 95.88 70 LEU A O 1
ATOM 546 N N . GLY A 1 71 ? 4.869 -4.136 -12.672 1.00 87.81 71 GLY A N 1
ATOM 547 C CA . GLY A 1 71 ? 5.980 -4.565 -13.525 1.00 87.81 71 GLY A CA 1
ATOM 548 C C . GLY A 1 71 ? 5.625 -5.715 -14.473 1.00 87.81 71 GLY A C 1
ATOM 549 O O . GLY A 1 71 ? 4.547 -5.730 -15.066 1.00 87.81 71 GLY A O 1
ATOM 550 N N . HIS A 1 72 ? 6.566 -6.643 -14.685 1.00 84.75 72 HIS A N 1
ATOM 551 C CA . HIS A 1 72 ? 6.382 -7.760 -15.618 1.00 84.75 72 HIS A CA 1
ATOM 552 C C . HIS A 1 72 ? 5.414 -8.805 -15.038 1.00 84.75 72 HIS A C 1
ATOM 554 O O . HIS A 1 72 ? 5.525 -9.155 -13.869 1.00 84.75 72 HIS A O 1
ATOM 560 N N . ALA A 1 73 ? 4.477 -9.296 -15.859 1.00 93.69 73 ALA A N 1
ATOM 561 C CA . ALA A 1 73 ? 3.376 -10.177 -15.442 1.00 93.69 73 ALA A CA 1
ATOM 562 C C . ALA A 1 73 ? 2.530 -9.605 -14.272 1.00 93.69 73 ALA A C 1
ATOM 564 O O . ALA A 1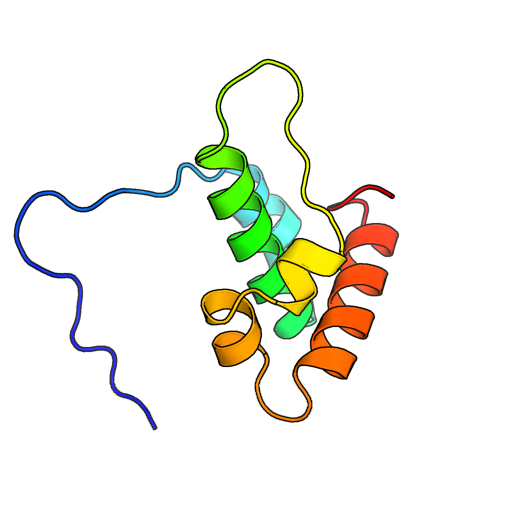 73 ? 2.405 -10.229 -13.215 1.00 93.69 73 ALA A O 1
ATOM 565 N N . PRO A 1 74 ? 1.898 -8.426 -14.447 1.00 95.00 74 PRO A N 1
ATOM 566 C CA . PRO A 1 74 ? 1.252 -7.693 -13.354 1.00 95.00 74 PRO A CA 1
ATOM 567 C C . PRO A 1 74 ? 0.081 -8.455 -12.710 1.00 95.00 74 PRO A C 1
ATOM 569 O O . PRO A 1 74 ? -0.206 -8.257 -11.534 1.00 95.00 74 PRO A O 1
ATOM 572 N N . VAL A 1 75 ? -0.570 -9.360 -13.449 1.00 94.12 75 VAL A N 1
ATOM 573 C CA . VAL A 1 75 ? -1.651 -10.214 -12.926 1.00 94.12 75 VAL A CA 1
ATOM 574 C C . VAL A 1 75 ? -1.123 -11.238 -11.918 1.00 94.12 75 VAL A C 1
ATOM 576 O O . VAL A 1 75 ? -1.732 -11.437 -10.865 1.00 94.12 75 VAL A O 1
ATOM 579 N N . ASP A 1 76 ? 0.015 -11.870 -12.205 1.00 96.31 76 ASP A N 1
ATOM 580 C CA . ASP A 1 76 ? 0.628 -12.837 -11.291 1.00 96.31 76 ASP A CA 1
ATOM 581 C C . ASP A 1 76 ? 1.251 -12.130 -10.084 1.00 96.31 76 ASP A C 1
ATOM 583 O O . ASP A 1 76 ? 1.075 -12.581 -8.949 1.00 96.31 76 ASP A O 1
ATOM 587 N N . ALA A 1 77 ? 1.881 -10.972 -10.307 1.00 97.62 77 ALA A N 1
ATOM 588 C CA . ALA A 1 77 ? 2.378 -10.110 -9.238 1.00 97.62 77 ALA A CA 1
ATOM 589 C C . ALA A 1 77 ? 1.248 -9.654 -8.298 1.00 97.62 77 ALA A C 1
ATOM 591 O O . ALA A 1 77 ? 1.400 -9.726 -7.080 1.00 97.62 77 ALA A O 1
ATOM 592 N N . LEU A 1 78 ? 0.087 -9.261 -8.840 1.00 97.88 78 LEU A N 1
ATOM 593 C CA . LEU A 1 78 ? -1.090 -8.900 -8.045 1.00 97.88 78 LEU A CA 1
ATOM 594 C C . LEU A 1 78 ? -1.579 -10.078 -7.197 1.00 97.88 78 LEU A C 1
ATOM 596 O O . LEU A 1 78 ? -1.882 -9.903 -6.018 1.00 97.88 78 LEU A O 1
ATOM 600 N N . ARG A 1 79 ? -1.648 -11.281 -7.781 1.00 96.88 79 ARG A N 1
ATOM 601 C CA . ARG A 1 79 ? -2.066 -12.491 -7.058 1.00 96.88 79 ARG A CA 1
ATOM 602 C C . ARG A 1 79 ? -1.126 -12.790 -5.888 1.00 96.88 79 ARG A C 1
ATOM 604 O O . ARG A 1 79 ? -1.603 -13.075 -4.792 1.00 96.88 79 ARG A O 1
ATOM 611 N N . GLY A 1 80 ? 0.186 -12.710 -6.113 1.00 97.38 80 GLY A N 1
ATOM 612 C CA . GLY A 1 80 ? 1.195 -12.901 -5.070 1.00 97.38 80 GLY A CA 1
ATOM 613 C C . GLY A 1 80 ? 1.105 -11.842 -3.971 1.00 97.38 80 GLY A C 1
ATOM 614 O O . GLY A 1 80 ? 1.041 -12.188 -2.794 1.00 97.38 80 GLY A O 1
ATOM 615 N N . ALA A 1 81 ? 1.016 -10.568 -4.353 1.00 97.81 81 ALA A N 1
ATOM 616 C CA . ALA A 1 81 ? 0.901 -9.447 -3.425 1.00 97.81 81 ALA A CA 1
ATOM 617 C C . ALA A 1 81 ? -0.360 -9.533 -2.551 1.00 97.81 81 ALA A C 1
ATOM 619 O O . ALA A 1 81 ? -0.277 -9.312 -1.347 1.00 97.81 81 ALA A O 1
ATOM 620 N N . LEU A 1 82 ? -1.512 -9.902 -3.130 1.00 97.69 82 LEU A N 1
ATOM 621 C CA . LEU A 1 82 ? -2.754 -10.104 -2.376 1.00 97.69 82 LEU A CA 1
ATOM 622 C C . LEU A 1 82 ? -2.597 -11.200 -1.326 1.00 97.69 82 LEU A C 1
ATOM 624 O O . LEU A 1 82 ? -2.963 -10.990 -0.175 1.00 97.69 82 LEU A O 1
ATOM 628 N N . LYS A 1 83 ? -2.015 -12.343 -1.710 1.00 97.88 83 LYS A N 1
ATOM 629 C CA . LYS A 1 83 ? -1.775 -13.451 -0.783 1.00 97.88 83 LYS A CA 1
ATOM 630 C C . LYS A 1 83 ? -0.908 -13.006 0.400 1.00 97.88 83 LYS A C 1
ATOM 632 O O . LYS A 1 83 ? -1.301 -13.232 1.539 1.00 97.88 83 LYS A O 1
ATOM 637 N N . ARG A 1 84 ? 0.220 -12.332 0.141 1.00 98.19 84 ARG A N 1
ATOM 638 C CA . ARG A 1 84 ? 1.116 -11.834 1.202 1.00 98.19 84 ARG A CA 1
ATOM 639 C C . ARG A 1 84 ? 0.420 -10.831 2.119 1.00 98.19 84 ARG A C 1
ATOM 641 O O . ARG A 1 84 ? 0.481 -10.981 3.332 1.00 98.19 84 ARG A O 1
ATOM 648 N N . ALA A 1 85 ? -0.297 -9.8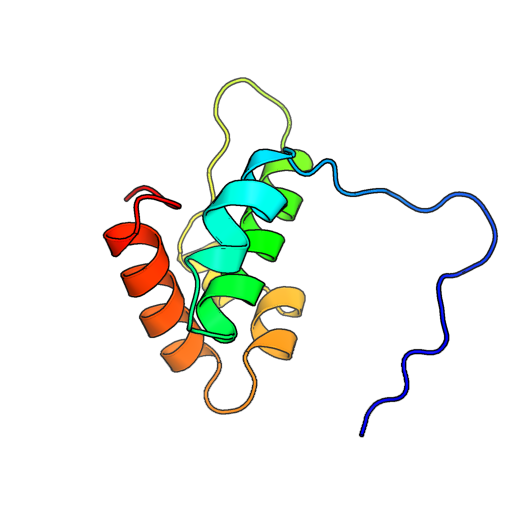64 1.545 1.00 97.81 85 ALA A N 1
ATOM 649 C CA . ALA A 1 85 ? -0.986 -8.831 2.313 1.00 97.81 85 ALA A CA 1
ATOM 650 C C . ALA A 1 85 ? -2.075 -9.412 3.234 1.00 97.81 85 ALA A C 1
ATOM 652 O O . ALA A 1 85 ? -2.308 -8.886 4.324 1.00 97.81 85 ALA A O 1
ATOM 653 N N . VAL A 1 86 ? -2.729 -10.498 2.810 1.00 97.12 86 VAL A N 1
ATOM 654 C CA . VAL A 1 86 ? -3.698 -11.244 3.627 1.00 97.12 86 VAL A CA 1
ATOM 655 C C . VAL A 1 86 ? -2.993 -12.075 4.698 1.00 97.12 86 VAL A C 1
ATOM 657 O O . VAL A 1 86 ? -3.372 -11.997 5.862 1.00 97.12 86 VAL A O 1
ATOM 660 N N . GLU A 1 87 ? -1.929 -12.806 4.354 1.00 97.25 87 GLU A N 1
ATOM 661 C CA . GLU A 1 87 ? -1.112 -13.560 5.322 1.00 97.25 87 GLU A CA 1
ATOM 662 C C . GLU A 1 87 ? -0.507 -12.651 6.406 1.00 97.25 87 GLU A C 1
ATOM 664 O O . GLU A 1 87 ? -0.425 -13.041 7.569 1.00 97.25 87 GLU A O 1
ATOM 669 N N . ARG A 1 88 ? -0.145 -11.413 6.049 1.00 96.50 88 ARG A N 1
ATOM 670 C CA . ARG A 1 88 ? 0.344 -10.380 6.973 1.00 96.50 88 ARG A CA 1
ATOM 671 C C . ARG A 1 88 ? -0.762 -9.751 7.825 1.00 96.50 88 ARG A C 1
ATOM 673 O O . ARG A 1 88 ? -0.465 -9.029 8.771 1.00 96.50 88 ARG A O 1
ATOM 680 N N . GLY A 1 89 ? -2.031 -9.969 7.483 1.00 95.94 89 GLY A N 1
ATOM 681 C CA . GLY A 1 89 ? -3.175 -9.348 8.155 1.00 95.94 89 GLY A CA 1
ATOM 682 C C . GLY A 1 89 ? -3.378 -7.870 7.812 1.00 95.94 89 GLY A C 1
ATOM 683 O O . GLY A 1 89 ? -4.102 -7.168 8.511 1.00 95.94 89 GLY A O 1
ATOM 684 N N . THR A 1 90 ? -2.748 -7.380 6.741 1.00 94.81 90 THR A N 1
ATOM 685 C CA . THR A 1 90 ? -2.951 -6.010 6.241 1.00 94.81 90 THR A CA 1
ATOM 686 C C . THR A 1 90 ? -4.288 -5.874 5.522 1.00 94.81 90 THR A C 1
ATOM 688 O O . THR A 1 90 ? -4.974 -4.862 5.656 1.00 94.81 90 THR A O 1
ATOM 691 N N . LEU A 1 91 ? -4.651 -6.895 4.743 1.00 94.75 91 LEU A N 1
ATOM 692 C CA . LEU A 1 91 ? -5.924 -6.994 4.036 1.00 94.75 91 LEU A CA 1
ATOM 693 C C . LEU A 1 91 ? -6.718 -8.197 4.553 1.00 94.75 91 LEU A C 1
ATOM 695 O O . LEU A 1 91 ? -6.150 -9.155 5.070 1.00 94.75 91 LEU A O 1
ATOM 699 N N . LEU A 1 92 ? -8.037 -8.138 4.385 1.00 91.00 92 LEU A N 1
ATOM 700 C CA . LEU A 1 92 ? -8.975 -9.199 4.755 1.00 91.00 92 LEU A CA 1
ATOM 701 C C . LEU A 1 92 ? -9.617 -9.788 3.487 1.00 91.00 92 LEU A C 1
ATOM 703 O O . LEU A 1 92 ? -9.736 -9.078 2.482 1.00 91.00 92 LEU A O 1
ATOM 707 N N . GLU A 1 93 ? -10.038 -11.056 3.546 1.00 82.19 93 GLU A N 1
ATOM 708 C CA . GLU A 1 93 ? -10.795 -11.762 2.491 1.00 82.19 93 GLU A CA 1
ATOM 709 C C . GLU A 1 93 ? -12.244 -12.036 2.888 1.00 82.19 93 GLU A C 1
ATOM 711 O O . GLU A 1 93 ? -12.484 -12.351 4.076 1.00 82.19 93 GLU A O 1
#

Solvent-accessible surface area (backbone atoms only — not comparable to full-atom values): 6012 Å² total; per-residue (Å²): 135,87,79,84,88,73,80,78,87,77,94,70,90,76,73,78,74,65,67,59,49,68,76,52,46,53,78,67,57,87,48,72,48,33,51,54,50,51,55,49,50,48,44,55,51,64,71,54,76,78,95,75,73,86,81,54,72,69,57,60,76,67,32,62,75,60,39,70,70,39,56,82,63,28,70,60,38,48,54,52,19,52,51,50,34,38,77,71,63,79,45,86,134

Foldseek 3Di:
DDDDPDDDPDDDDDQDDDPCCVVPVVVVDPDQLLNLVLSVQSSQQSPDDDDDGDDDPVNCQPDPVSQVSQPPPSNVSSVVSVVVCVVVVVDDD

Radius of gyration: 14.02 Å; Cα contacts (8 Å, |Δi|>4): 59; chains: 1; bounding box: 34×38×28 Å

Mean predicted aligned error: 3.62 Å

pLDDT: mean 93.23, std 5.43, range [64.75, 98.19]

Sequence (93 aa):
MQIFSGFPPGQVSSASIPEPVFTELVPAIDDLAELKLTLHVLWRLGQQRGKVRYLRRADLASDQVLLAGLGHAPVDALRGALKRAVERGTLLE